Protein AF-A0A4R5HFP7-F1 (afdb_monomer_lite)

Radius of gyration: 17.63 Å; chains: 1; bounding box: 31×23×59 Å

Structure (mmCIF, N/CA/C/O backbone):
data_AF-A0A4R5HFP7-F1
#
_entry.id   AF-A0A4R5HFP7-F1
#
loop_
_atom_site.group_PDB
_atom_site.id
_atom_site.type_symbol
_atom_site.label_atom_id
_atom_site.label_alt_id
_atom_site.label_comp_id
_atom_site.label_asym_id
_atom_site.label_entity_id
_atom_site.label_seq_id
_ato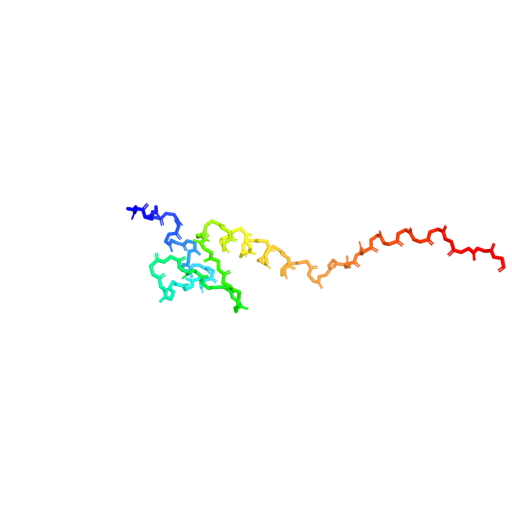m_site.pdbx_PDB_ins_code
_atom_site.Cartn_x
_atom_site.Cartn_y
_atom_site.Cartn_z
_atom_site.occupancy
_atom_site.B_iso_or_equiv
_atom_site.auth_seq_id
_atom_site.auth_comp_id
_atom_site.auth_asym_id
_atom_site.auth_atom_id
_atom_site.pdbx_PDB_model_num
ATOM 1 N N . MET A 1 1 ? -15.303 0.534 10.013 1.00 43.19 1 MET A N 1
ATOM 2 C CA . MET A 1 1 ? -14.300 -0.056 9.106 1.00 43.19 1 MET A CA 1
ATOM 3 C C . MET A 1 1 ? -13.312 -0.789 9.985 1.00 43.19 1 MET A C 1
ATOM 5 O O . MET A 1 1 ? -12.525 -0.141 10.658 1.00 43.19 1 MET A O 1
ATOM 9 N N . THR A 1 2 ? -13.467 -2.103 10.093 1.00 50.72 2 THR A N 1
ATOM 10 C CA . THR A 1 2 ? -12.595 -2.969 10.888 1.00 50.72 2 THR A CA 1
ATOM 11 C C . THR A 1 2 ? -11.580 -3.527 9.908 1.00 50.72 2 THR A C 1
ATOM 13 O O . THR A 1 2 ? -11.917 -4.420 9.138 1.00 50.72 2 THR A O 1
ATOM 16 N N . THR A 1 3 ? -10.389 -2.937 9.852 1.00 65.19 3 THR A N 1
ATOM 17 C CA . THR A 1 3 ? -9.258 -3.566 9.168 1.00 65.19 3 THR A CA 1
ATOM 18 C C . THR A 1 3 ? -9.052 -4.925 9.829 1.00 65.19 3 THR A C 1
ATOM 20 O O . THR A 1 3 ? -8.904 -5.006 11.050 1.00 65.19 3 THR A O 1
ATOM 23 N N . SER A 1 4 ? -9.145 -5.997 9.051 1.00 77.12 4 SER A N 1
ATOM 24 C CA . SER A 1 4 ? -8.926 -7.356 9.526 1.00 77.12 4 SER A CA 1
ATOM 25 C C . SER A 1 4 ? -7.511 -7.461 10.088 1.00 77.12 4 SER A C 1
ATOM 27 O O . SER A 1 4 ? -6.574 -6.869 9.552 1.00 77.12 4 SER A O 1
ATOM 29 N N . ASN A 1 5 ? -7.322 -8.251 11.146 1.00 80.69 5 ASN A N 1
ATOM 30 C CA . ASN A 1 5 ? -5.997 -8.480 11.733 1.00 80.69 5 ASN A CA 1
ATOM 31 C C . ASN A 1 5 ? -4.970 -8.935 10.677 1.00 80.69 5 ASN A C 1
ATOM 33 O O . ASN A 1 5 ? -3.794 -8.597 10.769 1.00 80.69 5 ASN A O 1
ATOM 37 N N . GLN A 1 6 ? -5.427 -9.645 9.640 1.00 80.75 6 GLN A N 1
ATOM 38 C CA . GLN A 1 6 ? -4.594 -10.059 8.511 1.00 80.75 6 GLN A CA 1
ATOM 39 C C . GLN A 1 6 ? -4.106 -8.872 7.670 1.00 80.75 6 GLN A C 1
ATOM 41 O O . GLN A 1 6 ? -2.951 -8.840 7.262 1.00 80.75 6 GLN A O 1
ATOM 46 N N . GLU A 1 7 ? -4.961 -7.880 7.426 1.00 79.94 7 GLU A N 1
ATOM 47 C CA . GLU A 1 7 ? -4.605 -6.680 6.666 1.00 79.94 7 GLU A CA 1
ATOM 48 C C . GLU A 1 7 ? -3.577 -5.833 7.423 1.00 79.94 7 GLU A C 1
ATOM 50 O O . GLU A 1 7 ? -2.634 -5.330 6.819 1.00 79.94 7 GLU A O 1
ATOM 55 N N . ILE A 1 8 ? -3.710 -5.743 8.751 1.00 83.69 8 ILE A N 1
ATOM 56 C CA . ILE A 1 8 ? -2.760 -5.036 9.623 1.00 83.69 8 ILE A CA 1
ATOM 57 C C . ILE A 1 8 ? -1.373 -5.686 9.543 1.00 83.69 8 ILE A C 1
ATOM 59 O O . ILE A 1 8 ? -0.379 -4.992 9.340 1.00 83.69 8 ILE A O 1
ATOM 63 N N . MET A 1 9 ? -1.311 -7.018 9.630 1.00 86.94 9 MET A N 1
ATOM 64 C CA . MET A 1 9 ? -0.053 -7.758 9.483 1.00 86.94 9 MET A CA 1
ATOM 65 C C . MET A 1 9 ? 0.584 -7.540 8.106 1.00 86.94 9 MET A C 1
ATOM 67 O O . MET A 1 9 ? 1.794 -7.362 8.011 1.00 86.94 9 MET A O 1
ATOM 71 N N . LEU A 1 10 ? -0.215 -7.519 7.034 1.00 84.12 10 LEU A N 1
ATOM 72 C CA . LEU A 1 10 ? 0.291 -7.284 5.677 1.00 84.12 10 LEU A CA 1
ATOM 73 C C . LEU A 1 10 ? 0.798 -5.847 5.498 1.00 84.12 10 LEU A C 1
ATOM 75 O O . LEU A 1 10 ? 1.823 -5.645 4.850 1.00 84.12 10 LEU A O 1
ATOM 79 N N . MET A 1 11 ? 0.130 -4.854 6.090 1.00 84.81 11 MET A N 1
ATOM 80 C CA . MET A 1 11 ? 0.608 -3.469 6.081 1.00 84.81 11 MET A CA 1
ATOM 81 C C . MET A 1 11 ? 1.979 -3.339 6.736 1.00 84.81 11 MET A C 1
ATOM 83 O O . MET A 1 11 ? 2.865 -2.714 6.158 1.00 84.81 11 MET A O 1
ATOM 87 N N . GLU A 1 12 ? 2.159 -3.948 7.908 1.00 86.75 12 GLU A N 1
ATOM 88 C CA . GLU A 1 12 ? 3.439 -3.950 8.619 1.00 86.75 12 GLU A CA 1
ATOM 89 C C . GLU A 1 12 ? 4.517 -4.691 7.819 1.00 86.75 12 GLU A C 1
ATOM 91 O O . GLU A 1 12 ? 5.599 -4.152 7.594 1.00 86.75 12 GLU A O 1
ATOM 96 N N . TYR A 1 13 ? 4.190 -5.877 7.299 1.00 86.69 13 TYR A N 1
ATOM 97 C CA . TYR A 1 13 ? 5.112 -6.709 6.525 1.00 86.69 13 TYR A CA 1
ATOM 98 C C . TYR A 1 13 ? 5.640 -6.010 5.265 1.00 86.69 13 TYR A C 1
ATOM 100 O O . TYR A 1 13 ? 6.831 -6.070 4.964 1.00 86.69 13 TYR A O 1
ATOM 108 N N . TYR A 1 14 ? 4.762 -5.327 4.526 1.00 83.44 14 TYR A N 1
ATOM 109 C CA . TYR A 1 14 ? 5.136 -4.613 3.305 1.00 83.44 14 TYR A CA 1
ATOM 110 C C . TYR A 1 14 ? 5.577 -3.162 3.552 1.00 83.44 14 TYR A C 1
ATOM 112 O O . TYR A 1 14 ? 6.025 -2.498 2.619 1.00 83.44 14 TYR A O 1
ATOM 120 N N . GLY A 1 15 ? 5.454 -2.645 4.776 1.00 86.06 15 GLY A N 1
ATOM 121 C CA . GLY A 1 15 ? 5.730 -1.240 5.085 1.00 86.06 15 GLY A CA 1
ATOM 122 C C . GLY A 1 15 ? 4.736 -0.261 4.444 1.00 86.06 15 GLY A C 1
ATOM 123 O O . GLY A 1 15 ? 5.100 0.870 4.113 1.00 86.06 15 GLY A O 1
ATOM 124 N N . ILE A 1 16 ? 3.485 -0.681 4.235 1.00 86.62 16 ILE A N 1
ATOM 125 C CA . ILE A 1 16 ? 2.419 0.176 3.700 1.00 86.62 16 ILE A CA 1
ATOM 126 C C . ILE A 1 16 ? 2.000 1.163 4.788 1.00 86.62 16 ILE A C 1
ATOM 128 O O . ILE A 1 16 ? 1.572 0.777 5.875 1.00 86.62 16 ILE A O 1
ATOM 132 N N . THR A 1 17 ? 2.083 2.455 4.484 1.00 84.44 17 THR A N 1
ATOM 133 C CA . THR A 1 17 ? 1.731 3.522 5.429 1.00 84.44 17 THR A CA 1
ATOM 134 C C . THR A 1 17 ? 0.338 4.062 5.120 1.00 84.44 17 THR A C 1
ATOM 136 O O . THR A 1 17 ? -0.009 4.237 3.956 1.00 84.44 17 THR A O 1
ATOM 139 N N . SER A 1 18 ? -0.471 4.363 6.138 1.00 79.44 18 SER A N 1
ATOM 140 C CA . SER A 1 18 ? -1.732 5.096 5.950 1.00 79.44 18 SER A CA 1
ATOM 141 C C . SER A 1 18 ? -1.523 6.557 6.347 1.00 79.44 18 SER A C 1
ATOM 143 O O . SER A 1 18 ? -1.387 6.883 7.521 1.00 79.44 18 SER A O 1
ATOM 145 N N . GLU A 1 19 ? -1.418 7.445 5.358 1.00 71.50 19 GLU A N 1
ATOM 146 C CA . GLU A 1 19 ? -1.137 8.871 5.601 1.00 71.50 19 GLU A CA 1
ATOM 147 C C . GLU A 1 19 ? -2.407 9.645 5.975 1.00 71.50 19 GLU A C 1
ATOM 149 O O . GLU A 1 19 ? -2.376 10.617 6.728 1.00 71.50 19 GLU A O 1
ATOM 154 N N . ARG A 1 20 ? -3.553 9.212 5.440 1.00 70.75 20 ARG A N 1
ATOM 155 C CA . ARG A 1 20 ? -4.881 9.769 5.721 1.00 70.75 20 ARG A CA 1
ATOM 156 C C . ARG A 1 20 ? -5.870 8.622 5.856 1.00 70.75 20 ARG A C 1
ATOM 158 O O . ARG A 1 20 ? -5.630 7.547 5.317 1.00 70.75 20 ARG A O 1
ATOM 165 N N . ARG A 1 21 ? -7.014 8.872 6.507 1.00 68.81 21 ARG A N 1
ATOM 166 C CA . ARG A 1 21 ? -8.086 7.884 6.773 1.00 68.81 21 ARG A CA 1
ATOM 167 C C . ARG A 1 21 ? -8.474 6.985 5.581 1.00 68.81 21 ARG A C 1
ATOM 169 O O . ARG A 1 21 ? -9.074 5.948 5.819 1.00 68.81 21 ARG A O 1
ATOM 176 N N . LEU A 1 22 ? -8.180 7.392 4.342 1.00 71.50 22 LEU A N 1
ATOM 177 C CA . LEU A 1 22 ? -8.525 6.689 3.101 1.00 71.50 22 LEU A CA 1
ATOM 178 C C . LEU A 1 22 ? -7.384 6.660 2.064 1.00 71.50 22 LEU A C 1
ATOM 180 O O . LEU A 1 22 ? -7.640 6.389 0.897 1.00 71.50 22 LEU A O 1
ATOM 184 N N . VAL A 1 23 ? -6.148 6.999 2.448 1.00 78.81 23 VAL A N 1
ATOM 185 C CA . VAL A 1 23 ? -5.013 7.025 1.510 1.00 78.81 23 VAL A CA 1
ATOM 186 C C . VAL A 1 23 ? -3.881 6.171 2.056 1.00 78.81 23 VAL A C 1
ATOM 188 O O . VAL A 1 23 ? -3.289 6.487 3.091 1.00 78.81 23 VAL A O 1
ATOM 191 N N . TYR A 1 24 ? -3.587 5.100 1.326 1.00 84.62 24 TYR A N 1
ATOM 192 C CA . TYR A 1 24 ? -2.497 4.171 1.585 1.00 84.62 24 TYR A CA 1
ATOM 193 C C . TYR A 1 24 ? -1.329 4.493 0.663 1.00 84.62 24 TYR A C 1
ATOM 195 O O . TYR A 1 24 ? -1.523 4.739 -0.527 1.00 84.62 24 TYR A O 1
ATOM 203 N N . ARG A 1 25 ? -0.111 4.491 1.199 1.00 82.31 25 ARG A N 1
ATOM 204 C CA . ARG A 1 25 ? 1.108 4.778 0.451 1.00 82.31 25 ARG A CA 1
ATOM 205 C C . ARG A 1 25 ? 2.041 3.578 0.470 1.00 82.31 25 ARG A C 1
ATOM 207 O O . ARG A 1 25 ? 2.345 3.037 1.532 1.00 82.31 25 ARG A O 1
ATOM 214 N N . TYR A 1 26 ? 2.523 3.201 -0.709 1.00 83.44 26 TYR A N 1
ATOM 215 C CA . TYR A 1 26 ? 3.515 2.144 -0.892 1.00 83.44 26 TYR A CA 1
ATOM 216 C C . TYR A 1 26 ? 4.482 2.529 -2.015 1.00 83.44 26 TYR A C 1
ATOM 218 O O . TYR A 1 26 ? 4.043 2.901 -3.101 1.00 83.44 26 TYR A O 1
ATOM 226 N N . LYS A 1 27 ? 5.799 2.493 -1.755 1.00 79.06 27 LYS A N 1
ATOM 227 C CA . LYS A 1 27 ? 6.860 2.865 -2.722 1.00 79.06 27 LYS A CA 1
ATOM 228 C C . LYS A 1 27 ? 6.682 4.232 -3.428 1.00 79.06 27 LYS A C 1
ATOM 230 O O . LYS A 1 27 ? 7.220 4.450 -4.505 1.00 79.06 27 LYS A O 1
ATOM 235 N N . GLY A 1 28 ? 5.950 5.169 -2.820 1.00 82.06 28 GLY A N 1
ATOM 236 C CA . GLY A 1 28 ? 5.659 6.491 -3.401 1.00 82.06 28 GLY A CA 1
ATOM 237 C C . GLY A 1 28 ? 4.373 6.563 -4.234 1.00 82.06 28 GLY A C 1
ATOM 238 O O . GLY A 1 28 ? 3.974 7.653 -4.637 1.00 82.06 28 GLY A O 1
ATOM 239 N N . TYR A 1 29 ? 3.681 5.440 -4.429 1.00 81.94 29 TYR A N 1
ATOM 240 C CA . TYR A 1 29 ? 2.350 5.393 -5.029 1.00 81.94 29 TYR A CA 1
ATOM 241 C C . TYR A 1 29 ? 1.264 5.535 -3.966 1.00 81.94 29 TYR A C 1
ATOM 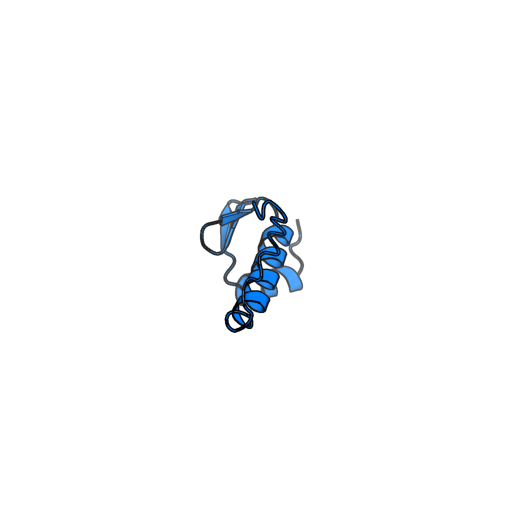243 O O . TYR A 1 29 ? 1.427 5.072 -2.833 1.00 81.94 29 TYR A O 1
ATOM 251 N N . HIS A 1 30 ? 0.158 6.168 -4.355 1.00 85.00 30 HIS A N 1
ATOM 252 C CA . HIS A 1 30 ? -1.002 6.405 -3.504 1.00 85.00 30 HIS A CA 1
ATOM 253 C C . HIS A 1 30 ? -2.154 5.515 -3.958 1.00 85.00 30 HIS A C 1
ATOM 255 O O . HIS A 1 30 ? -2.488 5.477 -5.140 1.00 85.00 30 HIS A O 1
ATOM 261 N N . TYR A 1 31 ? -2.779 4.846 -3.001 1.00 84.56 31 TYR A N 1
ATOM 262 C CA . TYR A 1 31 ? -3.892 3.940 -3.216 1.00 84.56 31 TYR A CA 1
ATOM 263 C C . TYR A 1 31 ? -5.072 4.369 -2.351 1.00 84.56 31 TYR A C 1
ATOM 265 O O . TYR A 1 31 ? -4.919 4.692 -1.172 1.00 84.56 31 TYR A O 1
ATOM 273 N N . ASN A 1 32 ? -6.265 4.344 -2.940 1.00 84.31 32 ASN A N 1
ATOM 274 C CA . ASN A 1 32 ? -7.510 4.665 -2.236 1.00 84.31 32 ASN A CA 1
ATOM 275 C C . ASN A 1 32 ? -8.028 3.475 -1.413 1.00 84.31 32 ASN A C 1
ATOM 277 O O . ASN A 1 32 ? -8.871 3.639 -0.532 1.00 84.31 32 ASN A O 1
ATOM 281 N N . LYS A 1 33 ? -7.545 2.267 -1.719 1.00 84.81 33 LYS A N 1
ATOM 282 C CA . LYS A 1 33 ? -7.905 1.019 -1.052 1.00 84.81 33 LYS A CA 1
ATOM 283 C C . LYS A 1 33 ? -6.653 0.318 -0.560 1.00 84.81 33 LYS A C 1
ATOM 285 O O . LYS A 1 33 ? -5.628 0.310 -1.238 1.00 84.81 33 LYS A O 1
ATOM 290 N N . LEU A 1 34 ? -6.774 -0.310 0.603 1.00 83.25 34 LEU A N 1
ATOM 291 C CA . LEU A 1 34 ? -5.700 -1.114 1.164 1.00 83.25 34 LEU A CA 1
ATOM 292 C C . LEU A 1 34 ? -5.408 -2.346 0.301 1.00 83.25 34 LEU A C 1
ATOM 294 O O . LEU A 1 34 ? -4.248 -2.686 0.097 1.00 83.25 34 LEU A O 1
ATOM 298 N N . ASP A 1 35 ? -6.455 -2.963 -0.248 1.00 85.00 35 ASP A N 1
ATOM 299 C CA . ASP A 1 35 ? -6.341 -4.158 -1.088 1.00 85.00 35 ASP A CA 1
ATOM 300 C C . ASP A 1 35 ? -5.467 -3.916 -2.329 1.00 85.00 35 ASP A C 1
ATOM 302 O O . ASP A 1 35 ? -4.573 -4.707 -2.616 1.00 85.00 35 ASP A O 1
ATOM 306 N N . ASP A 1 36 ? -5.631 -2.765 -2.994 1.00 85.00 36 ASP A N 1
ATOM 307 C CA . ASP A 1 36 ? -4.813 -2.389 -4.156 1.00 85.00 36 ASP A CA 1
ATOM 308 C C . ASP A 1 36 ? -3.332 -2.239 -3.770 1.00 85.00 36 ASP A C 1
ATOM 310 O O . ASP A 1 36 ? -2.447 -2.746 -4.463 1.00 85.00 36 ASP A O 1
ATOM 314 N N . ALA A 1 37 ? -3.054 -1.598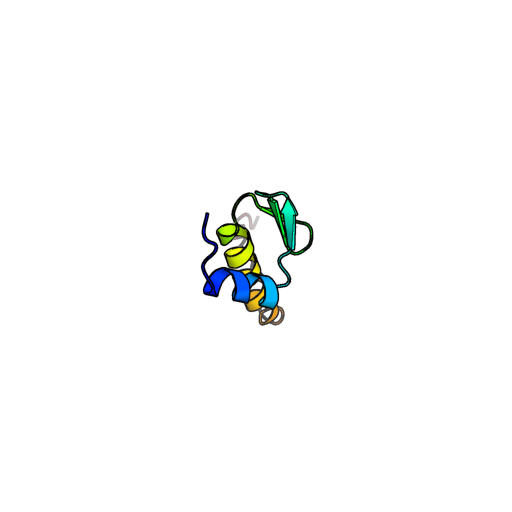 -2.627 1.00 87.06 37 ALA A N 1
ATOM 315 C CA . ALA A 1 37 ? -1.694 -1.446 -2.117 1.00 87.06 37 ALA A CA 1
ATOM 316 C C . ALA A 1 37 ? -1.063 -2.801 -1.748 1.00 87.06 37 ALA A C 1
ATOM 318 O O . ALA A 1 37 ? 0.109 -3.031 -2.045 1.00 87.06 37 ALA A O 1
ATOM 319 N N . ILE A 1 38 ? -1.831 -3.708 -1.132 1.00 87.38 38 ILE A N 1
ATOM 320 C CA . ILE A 1 38 ? -1.378 -5.058 -0.768 1.00 87.38 38 ILE A CA 1
ATOM 321 C C . ILE A 1 38 ? -1.135 -5.910 -2.016 1.00 87.38 38 ILE A C 1
ATOM 323 O O . ILE A 1 38 ? -0.109 -6.583 -2.088 1.00 87.38 38 ILE A O 1
ATOM 327 N N . ASN A 1 39 ? -2.036 -5.892 -3.001 1.00 86.25 39 ASN A N 1
ATOM 328 C CA . ASN A 1 39 ? -1.862 -6.637 -4.249 1.00 86.25 39 ASN A CA 1
ATOM 329 C C . ASN A 1 39 ? -0.619 -6.168 -5.000 1.00 86.25 39 ASN A C 1
ATOM 331 O O . ASN A 1 39 ? 0.169 -6.996 -5.455 1.00 86.25 39 ASN A O 1
ATOM 335 N N . PHE A 1 40 ? -0.395 -4.855 -5.065 1.00 84.81 40 PHE A N 1
ATOM 336 C CA . PHE A 1 40 ? 0.816 -4.322 -5.670 1.00 84.81 40 PHE A CA 1
ATOM 337 C C . PHE A 1 40 ? 2.068 -4.708 -4.877 1.00 84.81 40 PHE A C 1
ATOM 339 O O . PHE A 1 40 ? 3.060 -5.115 -5.468 1.00 84.81 40 PHE A O 1
ATOM 346 N N . ALA A 1 41 ? 2.031 -4.641 -3.544 1.00 86.62 41 ALA A N 1
ATOM 347 C CA . ALA A 1 41 ? 3.160 -5.044 -2.711 1.00 86.62 41 ALA A CA 1
ATOM 348 C C . ALA A 1 41 ? 3.475 -6.545 -2.824 1.00 86.62 41 ALA A C 1
ATOM 350 O O . ALA A 1 41 ? 4.644 -6.923 -2.840 1.00 86.62 41 ALA A O 1
ATOM 351 N N . ARG A 1 42 ? 2.453 -7.400 -2.957 1.00 85.69 42 ARG A N 1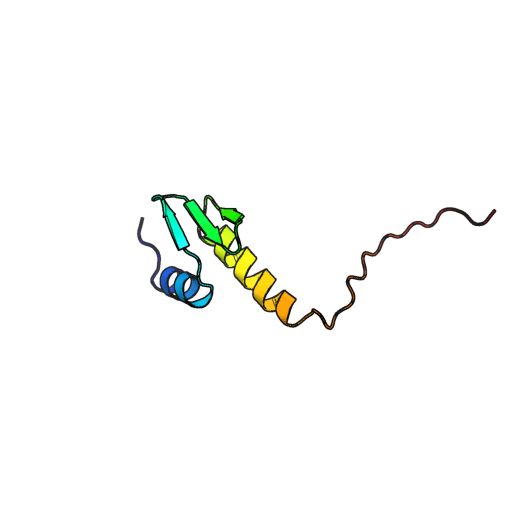
ATOM 352 C CA . ARG A 1 42 ? 2.607 -8.831 -3.265 1.00 85.69 42 ARG A CA 1
ATOM 353 C C . ARG A 1 42 ? 3.280 -9.030 -4.615 1.00 85.69 42 ARG A C 1
ATOM 355 O O . ARG A 1 42 ? 4.269 -9.750 -4.683 1.00 85.69 42 ARG A O 1
ATOM 362 N N . LEU A 1 43 ? 2.782 -8.357 -5.652 1.00 84.50 43 LEU A N 1
ATOM 363 C CA . LEU A 1 43 ? 3.347 -8.428 -6.996 1.00 84.50 43 LEU A CA 1
ATOM 364 C C . LEU A 1 43 ? 4.795 -7.924 -7.028 1.00 84.50 43 LEU A C 1
ATOM 366 O O . LEU A 1 43 ? 5.645 -8.579 -7.612 1.00 84.50 43 LEU A O 1
ATOM 370 N N . ASP A 1 44 ? 5.097 -6.803 -6.374 1.00 82.62 44 ASP A N 1
ATOM 371 C CA . ASP A 1 44 ? 6.452 -6.245 -6.275 1.00 82.62 44 ASP A CA 1
ATOM 372 C C . ASP A 1 44 ? 7.397 -7.167 -5.495 1.00 82.62 44 ASP A C 1
ATOM 374 O O . ASP A 1 44 ? 8.561 -7.317 -5.864 1.00 82.62 44 ASP A O 1
ATOM 378 N N . ASN A 1 45 ? 6.901 -7.818 -4.439 1.00 78.19 45 ASN A N 1
ATOM 379 C CA . ASN A 1 45 ? 7.673 -8.782 -3.664 1.00 78.19 45 ASN A CA 1
ATOM 380 C C . ASN A 1 45 ? 7.982 -10.044 -4.480 1.00 78.19 45 ASN A C 1
ATOM 382 O O . ASN A 1 45 ? 9.126 -10.482 -4.457 1.00 78.19 45 ASN A O 1
ATOM 386 N N . THR A 1 46 ? 7.018 -10.562 -5.249 1.00 75.00 46 THR A N 1
ATOM 387 C CA . THR A 1 46 ? 7.241 -11.654 -6.211 1.00 75.00 46 THR A CA 1
ATOM 388 C C . THR A 1 46 ? 8.205 -11.226 -7.317 1.00 75.00 46 THR A C 1
ATOM 390 O O . THR A 1 46 ? 9.203 -11.896 -7.547 1.00 75.00 46 THR A O 1
ATOM 393 N N . ASN A 1 47 ? 7.992 -10.055 -7.920 1.00 63.66 47 ASN A N 1
ATOM 394 C CA . ASN A 1 47 ? 8.819 -9.545 -9.013 1.00 63.66 47 ASN A CA 1
ATOM 395 C C . ASN A 1 47 ? 10.260 -9.224 -8.568 1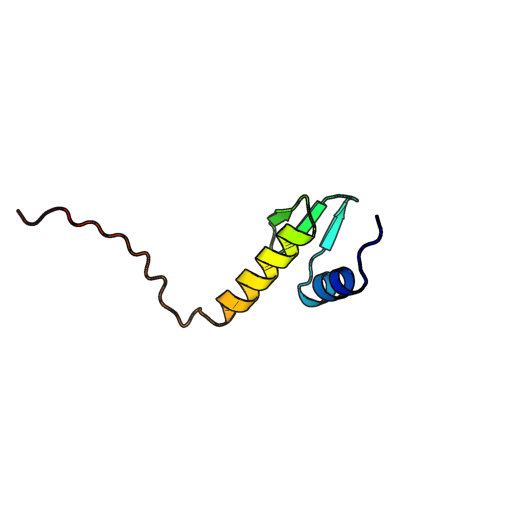.00 63.66 47 ASN A C 1
ATOM 397 O O . ASN A 1 47 ? 11.196 -9.305 -9.355 1.00 63.66 47 ASN A O 1
ATOM 401 N N . ARG A 1 48 ? 10.498 -8.917 -7.283 1.00 59.09 48 ARG A N 1
ATOM 402 C CA . ARG A 1 48 ? 11.864 -8.812 -6.738 1.00 59.09 48 ARG A CA 1
ATOM 403 C C . ARG A 1 48 ? 12.640 -10.129 -6.769 1.00 59.09 48 ARG A C 1
ATOM 405 O O . ARG A 1 48 ? 13.868 -10.074 -6.766 1.00 59.09 48 ARG A O 1
ATOM 412 N N . ILE A 1 49 ? 11.959 -11.273 -6.796 1.00 53.00 49 ILE A N 1
ATOM 413 C CA . ILE A 1 49 ? 12.582 -12.596 -6.953 1.00 53.00 49 ILE A CA 1
ATOM 414 C C . ILE A 1 49 ? 12.903 -12.867 -8.438 1.00 53.00 49 ILE A C 1
ATOM 416 O O . ILE A 1 49 ? 13.770 -13.682 -8.744 1.00 53.00 49 ILE A O 1
ATOM 420 N N . ASP A 1 50 ? 12.304 -12.091 -9.346 1.00 50.06 50 ASP A N 1
ATOM 421 C CA . ASP A 1 50 ? 12.343 -12.285 -10.794 1.00 50.06 50 ASP A CA 1
ATOM 422 C C . ASP A 1 50 ? 13.111 -11.187 -11.552 1.00 50.06 50 ASP A C 1
ATOM 424 O O . ASP A 1 50 ? 13.015 -11.103 -12.767 1.00 50.06 50 ASP A O 1
ATOM 428 N N . TYR A 1 51 ? 13.994 -10.411 -10.910 1.00 50.25 51 TYR A N 1
ATOM 429 C CA . TYR A 1 51 ? 15.044 -9.683 -11.660 1.00 50.25 51 TYR A CA 1
ATOM 430 C C . TYR A 1 51 ? 16.226 -10.580 -12.070 1.00 50.25 51 TYR A C 1
ATOM 432 O O . TYR A 1 51 ? 17.296 -10.092 -12.426 1.00 50.25 51 TYR A O 1
ATOM 440 N N . ASN A 1 52 ? 16.008 -11.897 -12.072 1.00 50.03 52 ASN A N 1
ATOM 441 C CA . ASN A 1 52 ? 16.708 -12.839 -12.944 1.00 50.03 52 ASN A CA 1
ATOM 442 C C . ASN A 1 52 ? 15.802 -13.402 -14.059 1.00 50.03 52 ASN A C 1
ATOM 444 O O . ASN A 1 52 ? 16.208 -14.324 -14.763 1.00 50.03 52 ASN A O 1
ATOM 448 N N . LEU A 1 53 ? 14.597 -12.860 -14.244 1.00 52.72 53 LEU A N 1
ATOM 449 C CA . LEU A 1 53 ? 13.702 -13.189 -15.341 1.00 52.72 53 LEU A CA 1
ATOM 450 C C . LEU A 1 53 ? 13.648 -11.987 -16.283 1.00 52.72 53 LEU A C 1
ATOM 452 O O . LEU A 1 53 ? 13.146 -10.916 -15.954 1.00 52.72 53 LEU A O 1
ATOM 456 N N . GLU A 1 54 ? 14.248 -12.170 -17.454 1.00 47.56 54 GLU A N 1
ATOM 457 C CA . GLU A 1 54 ? 14.177 -11.248 -18.579 1.00 47.56 54 GLU A CA 1
ATOM 458 C C . GLU A 1 54 ? 12.745 -10.719 -18.734 1.00 47.56 54 GLU A C 1
ATOM 460 O O . GLU A 1 54 ? 11.806 -11.502 -18.901 1.00 47.56 54 GLU A O 1
ATOM 465 N N . CYS A 1 55 ? 12.581 -9.393 -18.723 1.00 38.41 55 CYS A N 1
ATOM 466 C CA . CYS A 1 55 ? 11.388 -8.743 -19.247 1.00 38.41 55 CYS A CA 1
ATOM 467 C C . CYS A 1 55 ? 11.366 -9.038 -20.751 1.00 38.41 55 CYS A C 1
ATOM 469 O O . CYS A 1 55 ? 11.877 -8.276 -21.569 1.00 38.41 55 CYS A O 1
ATOM 471 N N . LYS A 1 56 ? 10.866 -10.221 -21.117 1.00 40.78 56 LYS A N 1
ATOM 472 C CA . LYS A 1 56 ? 10.432 -10.516 -22.473 1.00 40.78 56 LYS A CA 1
ATOM 473 C C . LYS A 1 56 ? 9.125 -9.769 -22.653 1.00 40.78 56 LYS A C 1
ATOM 475 O O . LYS A 1 56 ? 8.049 -10.351 -22.569 1.00 40.78 56 LYS A O 1
ATOM 480 N N . ASP A 1 57 ? 9.240 -8.464 -22.871 1.00 43.38 57 ASP A N 1
ATOM 481 C CA . ASP A 1 57 ? 8.248 -7.756 -23.656 1.00 43.38 57 ASP A CA 1
ATOM 482 C C . ASP A 1 57 ? 8.176 -8.495 -24.997 1.00 43.38 57 ASP A C 1
ATOM 484 O O . ASP A 1 57 ? 9.057 -8.382 -25.853 1.00 43.38 57 ASP A O 1
ATOM 488 N N . GLU A 1 58 ? 7.159 -9.344 -25.146 1.00 49.12 58 GLU A N 1
ATOM 489 C CA . GLU A 1 58 ? 6.744 -9.894 -26.429 1.00 49.12 58 GLU A CA 1
ATOM 490 C C . GLU A 1 58 ? 6.197 -8.746 -27.290 1.00 49.12 58 GLU A C 1
ATOM 492 O O . GLU A 1 58 ? 5.001 -8.653 -27.562 1.00 49.12 58 GLU A O 1
ATOM 497 N N . GLU A 1 59 ? 7.076 -7.859 -27.759 1.00 48.22 59 GLU A N 1
ATOM 498 C CA . GLU A 1 59 ? 6.766 -6.997 -28.891 1.00 48.22 59 GLU A CA 1
ATOM 499 C C . GLU A 1 59 ? 6.998 -7.806 -30.170 1.00 48.22 59 GLU A C 1
ATOM 501 O O . GLU A 1 59 ? 8.060 -7.801 -30.797 1.00 48.22 59 GLU A O 1
ATOM 506 N N . ILE A 1 60 ? 5.969 -8.561 -30.558 1.00 51.12 60 ILE A N 1
ATOM 507 C CA . ILE A 1 60 ? 5.857 -9.145 -31.893 1.00 51.12 60 ILE A CA 1
ATOM 508 C C . ILE A 1 60 ? 5.695 -7.987 -32.894 1.00 51.12 60 ILE A C 1
ATOM 510 O O . ILE A 1 60 ? 4.592 -7.684 -33.348 1.00 51.12 60 ILE A O 1
ATOM 514 N N . VAL A 1 61 ? 6.794 -7.347 -33.297 1.00 48.25 61 VAL A N 1
ATOM 515 C CA . VAL A 1 61 ? 6.828 -6.537 -34.525 1.00 48.25 61 VAL A CA 1
ATOM 516 C C . VAL A 1 61 ? 7.294 -7.425 -35.671 1.00 48.25 61 VAL A C 1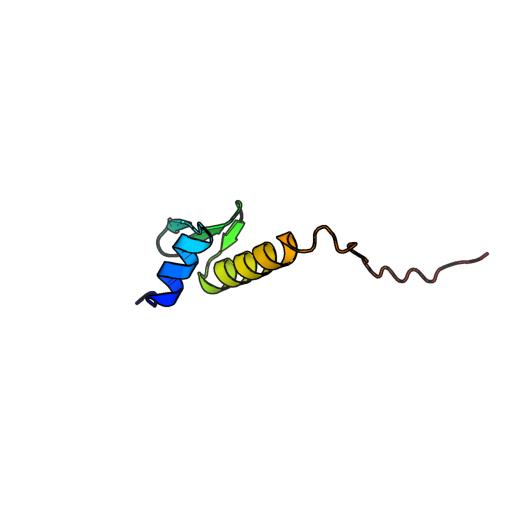
ATOM 518 O O . VAL A 1 61 ? 8.427 -7.373 -36.142 1.00 48.25 61 VAL A O 1
ATOM 521 N N . GLN A 1 62 ? 6.380 -8.257 -36.169 1.00 52.53 62 GLN A N 1
ATOM 522 C CA . GLN A 1 62 ? 6.520 -8.859 -37.496 1.00 52.53 62 GLN A CA 1
ATOM 523 C C . GLN A 1 62 ? 6.324 -7.806 -38.601 1.00 52.53 62 GLN A C 1
ATOM 525 O O . GLN A 1 62 ? 5.317 -7.861 -39.294 1.00 52.53 62 GLN A O 1
ATOM 530 N N . ARG A 1 63 ? 7.218 -6.826 -38.791 1.00 51.78 63 ARG A N 1
ATOM 531 C CA . ARG A 1 63 ? 7.209 -5.900 -39.956 1.00 51.78 63 ARG A CA 1
ATOM 532 C C . ARG A 1 63 ? 8.606 -5.269 -40.067 1.00 51.78 63 ARG A C 1
ATOM 534 O O . ARG A 1 63 ? 9.024 -4.626 -39.126 1.00 51.78 63 ARG A O 1
ATOM 541 N N . ALA A 1 64 ? 9.409 -5.364 -41.117 1.00 45.56 64 ALA A N 1
ATOM 542 C CA . ALA A 1 64 ? 9.280 -5.945 -42.435 1.00 45.56 64 ALA A CA 1
ATOM 543 C C . ALA A 1 64 ? 10.698 -6.326 -42.899 1.00 45.56 64 ALA A C 1
ATOM 545 O O . ALA A 1 64 ? 11.620 -5.518 -42.826 1.00 45.56 64 ALA A O 1
ATOM 546 N N . LYS A 1 65 ? 10.870 -7.545 -43.417 1.00 54.78 65 LYS A N 1
ATOM 547 C CA . LYS A 1 65 ? 11.919 -7.799 -44.404 1.00 54.78 65 LYS A CA 1
ATOM 548 C C . LYS A 1 65 ? 11.445 -7.174 -45.709 1.00 54.78 65 LYS A C 1
ATOM 550 O O . LYS A 1 65 ? 10.584 -7.768 -46.360 1.00 54.78 65 LYS A O 1
ATOM 555 N N . ARG A 1 66 ? 11.994 -6.022 -46.082 1.00 48.59 66 ARG A N 1
ATOM 556 C CA . ARG A 1 66 ? 12.284 -5.711 -47.482 1.00 48.59 66 ARG A CA 1
ATOM 557 C C . ARG A 1 66 ? 13.280 -4.574 -47.605 1.00 48.59 66 ARG A C 1
ATOM 559 O O . ARG A 1 66 ? 13.078 -3.564 -46.904 1.00 48.59 66 ARG A O 1
#

Sequence (66 aa):
MTTSNQEIMLMEYYGITSERRLVYRYKGYHYNKLDDAINFARLDNTNRIDYNLECKDEEIVQRAKR

Foldseek 3Di:
DDCPPVLVVLCVVLVWDDPDPQWIDHPRDIDRDSVVNSVVSVVVVVCVVCPVPDPPPPPPPCDDDD

pLDDT: mean 71.13, std 16.09, range [38.41, 87.38]

Secondary structure (DSSP, 8-state):
----HHHHHHHHHHT-EEEETTEEEETTEEESSHHHHHHHHHHHHHHTT-TTS-------------